Protein 3NPD (pdb70)

Radius of gyration: 14.25 Å; Cα contacts (8 Å, |Δi|>4): 196; chains: 1; bounding box: 33×38×36 Å

Nearest PDB structures (foldseek):
  3npd-assembly1_A  TM=1.005E+00  e=5.292E-24  Pseudomonas aeruginosa
  6i2v-assembly1_A  TM=8.469E-01  e=7.382E-07  Vibrio vulnificus
  4ftf-assembly1_A  TM=7.932E-01  e=3.749E-05  Vibrio cholerae 569B
  4i1t-assembly1_A-2  TM=4.485E-01  e=2.362E+00  Mammarenavirus caliense
  3vx6-assembly1_A  TM=2.936E-01  e=5.461E-01  Kluyveromyces marxianus

Foldseek 3Di:
DDDPLQVVLQCLVVVQVVQQVPPQDDPDPFKTFHTWDGDGQETETEMEGEDVVLVCLVCVVVVQVVVLVVQLPDPVSLVSLVSVHKYKYWYAHPPPRHTSDIYIDHPVSSD

B-factor: mean 22.67, std 9.87, range [10.84, 72.2]

Secondary structure (DSSP, 8-state):
---HHHHHHH--HHHHHHHHTT-SEESSSSEEEEEEEEETTEEEEEEEE-HHHHH----HHHHHHHHHHHHHT-HHHHHHHTTT-EEEEEEEETTT--EEEEEEE-HHHH-

Organism: Pseudomonas aeruginosa (strain ATCC 15692 / DSM 22644 / CIP 104116 / JCM 14847 / LMG 12228 / 1C / PRS 101 / PAO1) (NCBI:txid208964)

Solvent-accessible surface area: 6997 Å² total

CATH classification: 3.30.300.250

Sequence (111 aa):
GASLKDFELSKLEKVAKEESSVGTPRAINEDILDQGYTVEGNQLINHLSVRASSHAERRSNPDSVRSQLGDSVCSSNTGYRQLLLARGAILTYSFTEEYKTNQQPVATERFDAGSCRR

Structure (mmCIF, N/CA/C/O backbone):
data_3NPD
#
_entry.id   3NPD
#
_cell.length_a   34.989
_cell.length_b   51.317
_cell.length_c   56.898
_cell.angle_alpha   90.000
_cell.angle_beta   90.000
_cell.angle_gamma   90.000
#
_symmetry.space_group_name_H-M   'P 21 21 21'
#
loop_
_entity.id
_entity.type
_entity.pdbx_description
1 polymer 'putative secreted protein'
2 non-polymer 'SULFATE ION'
3 non-polymer '3-CYCLOHEXYL-1-PROPYLSULFONIC ACID'
4 non-polymer 1,2-ETHANEDIOL
5 water water
#
loop_
_atom_site.group_PDB
_atom_site.id
_atom_site.type_symbol
_atom_site.label_atom_id
_atom_site.label_alt_id
_atom_site.label_comp_id
_atom_site.label_asym_id
_atom_site.label_entity_id
_atom_site.label_seq_id
_atom_site.pdbx_PDB_ins_code
_atom_site.Cartn_x
_atom_site.Cartn_y
_atom_site.Cartn_z
_atom_site.occupancy
_atom_site.B_iso_or_equiv
_atom_site.auth_seq_id
_atom_site.auth_comp_id
_atom_site.auth_asym_id
_atom_site.auth_atom_id
_atom_site.pdbx_PDB_model_num
ATOM 1 N N . GLY A 1 1 ? 27.593 2.819 0.318 1.00 14.30 0 GLY A N 1
ATOM 2 C CA . GLY A 1 1 ? 28.236 4.141 0.349 1.00 14.85 0 GLY A CA 1
ATOM 3 C C . GLY A 1 1 ? 28.219 4.836 -1.002 1.00 15.68 0 GLY A C 1
ATOM 4 O O . GLY A 1 1 ? 27.935 4.220 -2.042 1.00 16.85 0 GLY A O 1
ATOM 5 N N . ALA A 1 2 ? 28.575 6.120 -0.992 1.00 16.46 20 ALA A N 1
ATOM 6 C CA . ALA A 1 2 ? 28.668 6.873 -2.220 1.00 17.36 20 ALA A CA 1
ATOM 7 C C . ALA A 1 2 ? 29.759 6.355 -3.101 1.00 13.94 20 ALA A C 1
ATOM 8 O O . ALA A 1 2 ? 30.798 5.885 -2.634 1.00 15.35 20 ALA A O 1
ATOM 10 N N . SER A 1 3 ? 29.557 6.454 -4.398 1.00 16.79 21 SER A N 1
ATOM 11 C CA . SER A 1 3 ? 30.579 6.055 -5.346 1.00 15.23 21 SER A CA 1
ATOM 12 C C . SER A 1 3 ? 31.815 6.943 -5.198 1.00 14.99 21 SER A C 1
ATOM 13 O O . SER A 1 3 ? 31.758 8.034 -4.618 1.00 15.21 21 SER A O 1
ATOM 16 N N . LEU A 1 4 ? 32.921 6.475 -5.753 1.00 17.77 22 LEU A N 1
ATOM 17 C CA . LEU A 1 4 ? 34.176 7.251 -5.729 1.00 16.74 22 LEU A CA 1
ATOM 18 C C . LEU A 1 4 ? 33.935 8.679 -6.256 1.00 16.00 22 LEU A C 1
ATOM 19 O O . LEU A 1 4 ? 34.337 9.646 -5.604 1.00 17.86 22 LEU A O 1
ATOM 24 N N . LYS A 1 5 ? 33.292 8.791 -7.424 1.00 17.04 23 LYS A N 1
ATOM 25 C CA . LYS A 1 5 ? 33.006 10.112 -8.021 1.00 18.38 23 LYS A CA 1
ATOM 26 C C . LYS A 1 5 ? 32.056 10.956 -7.176 1.00 17.71 23 LYS A C 1
ATOM 27 O O . LYS A 1 5 ? 32.281 12.173 -7.029 1.00 15.85 23 LYS A O 1
ATOM 33 N N . ASP A 1 6 ? 31.035 10.321 -6.593 1.00 17.23 24 ASP A N 1
ATOM 34 C CA . ASP A 1 6 ? 30.072 11.029 -5.737 1.00 16.12 24 ASP A CA 1
ATOM 35 C C . ASP A 1 6 ? 30.731 11.529 -4.467 1.00 15.54 24 ASP A C 1
ATOM 36 O O . ASP A 1 6 ? 30.556 12.678 -4.090 1.00 16.46 24 ASP A O 1
ATOM 41 N N . PHE A 1 7 ? 31.524 10.668 -3.812 1.00 15.36 25 PHE A N 1
ATOM 42 C CA . PHE A 1 7 ? 32.209 11.083 -2.585 1.00 14.12 25 PHE A CA 1
ATOM 43 C C . PHE A 1 7 ? 33.199 12.250 -2.867 1.00 14.93 25 PHE A C 1
ATOM 44 O O . PHE A 1 7 ? 33.325 13.216 -2.077 1.00 16.66 25 PHE A O 1
ATOM 52 N N . GLU A 1 8 ? 33.915 12.152 -3.976 1.00 14.72 26 GLU A N 1
ATOM 53 C CA . GLU A 1 8 ? 34.820 13.223 -4.405 1.00 14.85 26 GLU A CA 1
ATOM 54 C C . GLU A 1 8 ? 34.086 14.541 -4.582 1.00 15.20 26 GLU A C 1
ATOM 55 O O . GLU A 1 8 ? 34.633 15.598 -4.189 1.00 16.04 26 GLU A O 1
ATOM 61 N N . LEU A 1 9 ? 32.936 14.510 -5.266 1.00 14.68 27 LEU A N 1
ATOM 62 C CA . LEU A 1 9 ? 32.122 15.727 -5.419 1.00 13.82 27 LEU A CA 1
ATOM 63 C C . LEU A 1 9 ? 31.793 16.318 -4.033 1.00 15.40 27 LEU A C 1
ATOM 64 O O . LEU A 1 9 ? 31.941 17.556 -3.827 1.00 15.40 27 LEU A O 1
ATOM 69 N N . SER A 1 10 ? 31.398 15.474 -3.080 1.00 13.55 28 SER A N 1
ATOM 70 C CA . SER A 1 10 ? 31.090 15.934 -1.720 1.00 15.51 28 SER A CA 1
ATOM 71 C C . SER A 1 10 ? 32.292 16.638 -1.081 1.00 14.14 28 SER A C 1
ATOM 72 O O . SER A 1 10 ? 32.138 17.718 -0.499 1.00 17.15 28 SER A O 1
ATOM 75 N N . LYS A 1 11 ? 33.481 16.069 -1.267 1.00 16.24 29 LYS A N 1
ATOM 76 C CA . LYS A 1 11 ? 34.737 16.695 -0.793 1.00 18.17 29 LYS A CA 1
ATOM 77 C C . LYS A 1 11 ? 35.020 18.062 -1.425 1.00 16.29 29 LYS A C 1
ATOM 78 O O . LYS A 1 11 ? 35.467 18.968 -0.738 1.00 17.86 29 LYS A O 1
ATOM 92 N N . LEU A 1 13 ? 32.615 20.037 -2.636 1.00 13.43 31 LEU A N 1
ATOM 93 C CA . LEU A 1 13 ? 31.595 20.873 -2.009 1.00 10.84 31 LEU A CA 1
ATOM 94 C C . LEU A 1 13 ? 31.977 21.288 -0.574 1.00 15.81 31 LEU A C 1
ATOM 95 O O . LEU A 1 13 ? 31.726 22.409 -0.188 1.00 14.85 31 LEU A O 1
ATOM 100 N N . GLU A 1 14 ? 32.599 20.390 0.187 1.00 17.18 32 GLU A N 1
ATOM 101 C CA . GLU A 1 14 ? 33.090 20.701 1.543 1.00 17.44 32 GLU A CA 1
ATOM 102 C C . GLU A 1 14 ? 34.128 21.830 1.524 1.00 17.44 32 GLU A C 1
ATOM 103 O O . GLU A 1 14 ? 34.114 22.693 2.405 1.00 15.92 32 GLU A O 1
ATOM 109 N N . LYS A 1 15 ? 34.990 21.865 0.500 1.00 14.91 33 LYS A N 1
ATOM 110 C CA . LYS A 1 15 ? 35.956 22.965 0.379 1.00 16.87 33 LYS A CA 1
ATOM 111 C C . LYS A 1 15 ? 35.195 24.271 0.226 1.00 16.21 33 LYS A C 1
ATOM 112 O O . LYS A 1 15 ? 35.534 25.250 0.877 1.00 16.88 33 LYS A O 1
ATOM 116 N N . VAL A 1 16 ? 34.208 24.295 -0.688 1.00 13.56 34 VAL A N 1
ATOM 117 C CA . VAL A 1 16 ? 33.350 25.490 -0.861 1.00 14.67 34 VAL A CA 1
ATOM 118 C C . VAL A 1 16 ? 32.608 25.850 0.438 1.00 12.93 34 VAL A C 1
ATOM 119 O O . VAL A 1 16 ? 32.535 27.003 0.810 1.00 14.15 34 VAL A O 1
ATOM 123 N N . ALA A 1 17 ? 32.027 24.862 1.093 1.00 14.81 35 ALA A N 1
ATOM 124 C CA . ALA A 1 17 ? 31.358 25.077 2.383 1.00 13.65 35 ALA A CA 1
ATOM 125 C C . ALA A 1 17 ? 32.250 25.717 3.462 1.00 16.07 35 ALA A C 1
ATOM 126 O O . ALA A 1 17 ? 31.850 26.700 4.071 1.00 14.76 35 ALA A O 1
ATOM 128 N N . LYS A 1 18 ? 33.485 25.240 3.578 1.00 16.07 36 LYS A N 1
ATOM 129 C CA . LYS A 1 18 ? 34.440 25.792 4.533 1.00 18.16 36 LYS A CA 1
ATOM 130 C C . LYS A 1 18 ? 34.787 27.247 4.229 1.00 16.58 36 LYS A C 1
ATOM 131 O O . LYS A 1 18 ? 34.731 28.082 5.136 1.00 16.63 36 LYS A O 1
ATOM 135 N N . GLU A 1 19 ? 35.142 27.569 2.977 1.00 14.12 37 GLU A N 1
ATOM 136 C CA A GLU A 1 19 ? 35.504 28.953 2.633 0.50 15.93 37 GLU A CA 1
ATOM 137 C CA B GLU A 1 19 ? 35.504 28.946 2.612 0.50 16.10 37 GLU A CA 1
ATOM 138 C C . GLU A 1 19 ? 34.294 29.891 2.795 1.00 15.10 37 GLU A C 1
ATOM 139 O O . GLU A 1 19 ? 34.438 30.995 3.320 1.00 17.57 37 GLU A O 1
ATOM 150 N N . SER A 1 20 ? 33.111 29.432 2.367 1.00 13.83 38 SER A N 1
ATOM 151 C CA . SER A 1 20 ? 31.907 30.224 2.424 1.00 16.11 38 SER A CA 1
ATOM 152 C C . SER A 1 20 ? 31.375 30.435 3.856 1.00 15.91 38 SER A C 1
ATOM 153 O O . SER A 1 20 ? 30.603 31.388 4.077 1.00 20.05 38 SER A O 1
ATOM 156 N N . SER A 1 21 ? 31.763 29.569 4.792 1.00 15.67 39 SER A N 1
ATOM 157 C CA . SER A 1 21 ? 31.349 29.688 6.206 1.00 16.08 39 SER A CA 1
ATOM 158 C C . SER A 1 21 ? 32.199 30.669 7.044 1.00 15.96 39 SER A C 1
ATOM 159 O O . SER A 1 21 ? 31.820 31.015 8.167 1.00 16.46 39 SER A O 1
ATOM 162 N N . VAL A 1 22 ? 33.357 31.086 6.517 1.00 15.38 40 VAL A N 1
ATOM 163 C CA . VAL A 1 22 ? 34.234 32.013 7.221 1.00 15.89 40 VAL A CA 1
ATOM 164 C C . VAL A 1 22 ? 33.455 33.279 7.477 1.00 17.47 40 VAL A C 1
ATOM 165 O O . VAL A 1 22 ? 32.811 33.805 6.555 1.00 17.64 40 VAL A O 1
ATOM 169 N N . GLY A 1 23 ? 33.453 33.735 8.735 1.00 15.49 41 GLY A N 1
ATOM 170 C CA . GLY A 1 23 ? 32.713 34.917 9.100 1.00 17.60 41 GLY A CA 1
ATOM 171 C C . GLY A 1 23 ? 31.261 34.723 9.484 1.00 16.91 41 GLY A C 1
ATOM 172 O O . GLY A 1 23 ? 30.599 35.727 9.830 1.00 19.84 41 GLY A O 1
ATOM 173 N N . THR A 1 24 ? 30.747 33.492 9.371 1.00 17.87 42 THR A N 1
ATOM 174 C CA . THR A 1 24 ? 29.391 33.162 9.830 1.00 15.56 42 THR A CA 1
ATOM 175 C C . THR A 1 24 ? 29.465 32.625 11.266 1.00 18.18 42 THR A C 1
ATOM 176 O O . THR A 1 24 ? 30.502 32.041 11.659 1.00 17.58 42 THR A O 1
ATOM 180 N N . PRO A 1 25 ? 28.379 32.776 12.029 1.00 17.01 43 PRO A N 1
ATOM 181 C CA . PRO A 1 25 ? 27.143 33.447 11.640 1.00 15.89 43 PRO A CA 1
ATOM 182 C C . PRO A 1 25 ? 27.260 34.948 11.473 1.00 14.85 43 PRO A C 1
ATOM 183 O O . PRO A 1 25 ? 28.038 35.617 12.183 1.00 16.44 43 PRO A O 1
ATOM 187 N N . ARG A 1 26 ? 26.502 35.472 10.508 1.00 16.45 44 ARG A N 1
ATOM 188 C CA . ARG A 1 26 ? 26.419 36.925 10.324 1.00 17.40 44 ARG A CA 1
ATOM 189 C C . ARG A 1 26 ? 25.036 37.312 9.838 1.00 16.94 44 ARG A C 1
ATOM 190 O O . ARG A 1 26 ? 24.363 36.534 9.199 1.00 15.95 44 ARG A O 1
ATOM 198 N N . ALA A 1 27 ? 24.641 38.544 10.145 1.00 16.52 45 ALA A N 1
ATOM 199 C CA . ALA A 1 27 ? 23.330 39.033 9.763 1.00 18.36 45 ALA A CA 1
ATOM 200 C C . ALA A 1 27 ? 23.321 39.396 8.277 1.00 23.68 45 ALA A C 1
ATOM 201 O O . ALA A 1 27 ? 24.211 40.141 7.786 1.00 25.66 45 ALA A O 1
ATOM 203 N N . ILE A 1 28 ? 22.332 38.844 7.571 1.00 21.15 46 ILE A N 1
ATOM 204 C CA . ILE A 1 28 ? 21.988 39.246 6.195 1.00 23.47 46 ILE A CA 1
ATOM 205 C C . ILE A 1 28 ? 21.190 40.548 6.298 1.00 23.23 46 ILE A C 1
ATOM 206 O O . ILE A 1 28 ? 21.388 41.481 5.539 1.00 26.26 46 ILE A O 1
ATOM 211 N N . ASN A 1 29 ? 20.236 40.548 7.205 1.00 20.66 47 ASN A N 1
ATOM 212 C CA . ASN A 1 29 ? 19.455 41.722 7.596 1.00 23.44 47 ASN A CA 1
ATOM 213 C C . ASN A 1 29 ? 18.992 41.546 9.057 1.00 23.31 47 ASN A C 1
ATOM 214 O O . ASN A 1 29 ? 19.432 40.620 9.733 1.00 23.75 47 ASN A O 1
ATOM 219 N N . GLU A 1 30 ? 18.105 42.412 9.532 1.00 24.07 48 GLU A N 1
ATOM 220 C CA . GLU A 1 30 ? 17.564 42.365 10.876 1.00 24.19 48 GLU A CA 1
ATOM 221 C C . GLU A 1 30 ? 16.860 41.037 11.235 1.00 19.89 48 GLU A C 1
ATOM 222 O O . GLU A 1 30 ? 16.772 40.707 12.416 1.00 24.38 48 GLU A O 1
ATOM 228 N N . ASP A 1 31 ? 16.334 40.350 10.227 1.00 21.81 49 ASP A N 1
ATOM 229 C CA . ASP A 1 31 ? 15.552 39.116 10.424 1.00 19.28 49 ASP A CA 1
ATOM 230 C C . ASP A 1 31 ? 16.278 37.822 10.103 1.00 22.01 49 ASP A C 1
ATOM 231 O O . ASP A 1 31 ? 15.872 36.792 10.626 1.00 20.82 49 ASP A O 1
ATOM 236 N N . ILE A 1 32 ? 17.333 37.869 9.290 1.00 19.13 50 ILE A N 1
ATOM 237 C CA . ILE A 1 32 ? 17.956 36.651 8.783 1.00 17.51 50 ILE A CA 1
ATOM 238 C C . ILE A 1 32 ? 19.432 36.592 9.157 1.00 16.16 50 ILE A C 1
ATOM 239 O O . ILE A 1 32 ? 20.186 37.510 8.832 1.00 18.13 50 ILE A O 1
ATOM 244 N N . LEU A 1 33 ? 19.840 35.477 9.779 1.00 15.55 51 LEU A N 1
ATOM 245 C CA . LEU A 1 33 ? 21.252 35.152 10.035 1.00 16.46 51 LEU A CA 1
ATOM 246 C C . LEU A 1 33 ? 21.707 34.102 9.037 1.00 16.65 51 LEU A C 1
ATOM 247 O O . LEU A 1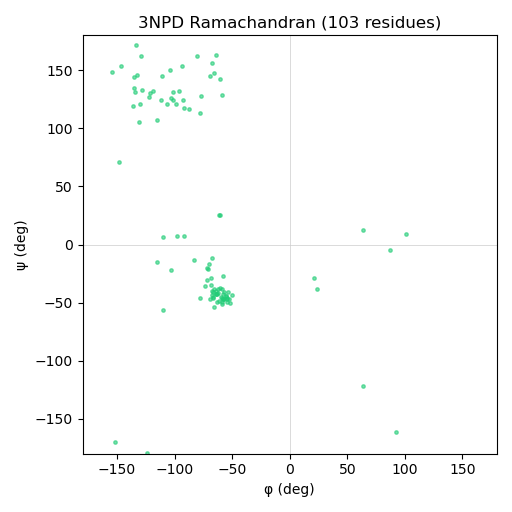 33 ? 21.076 33.048 8.891 1.00 15.21 51 LEU A O 1
ATOM 252 N N . ASP A 1 34 ? 22.789 34.412 8.352 1.00 15.59 52 ASP A N 1
ATOM 253 C CA . ASP A 1 34 ? 23.499 33.424 7.550 1.00 14.72 52 ASP A CA 1
ATOM 254 C C . ASP A 1 34 ? 24.344 32.572 8.534 1.00 16.39 52 ASP A C 1
ATOM 255 O O . ASP A 1 34 ? 25.330 33.054 9.121 1.00 15.33 52 ASP A O 1
ATOM 260 N N . GLN A 1 35 ? 24.006 31.303 8.667 1.00 14.91 53 GLN A N 1
ATOM 261 C CA . GLN A 1 35 ? 24.678 30.388 9.620 1.00 14.58 53 GLN A CA 1
ATOM 262 C C . GLN A 1 35 ? 25.743 29.534 8.971 1.00 15.97 53 GLN A C 1
ATOM 263 O O . GLN A 1 35 ? 26.303 28.668 9.630 1.00 17.55 53 GLN A O 1
ATOM 269 N N . GLY A 1 36 ? 26.045 29.800 7.695 1.00 16.25 54 GLY A N 1
ATOM 270 C CA . GLY A 1 36 ? 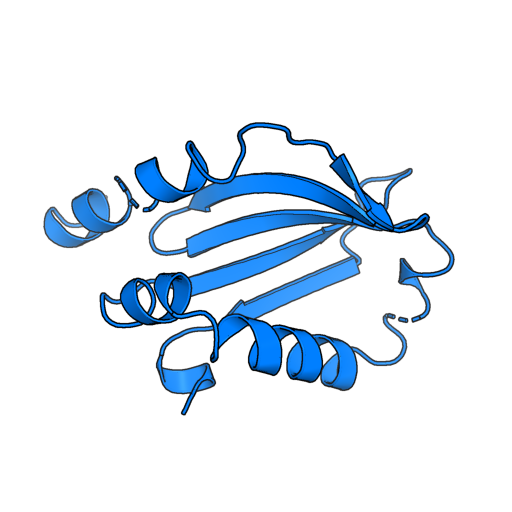27.121 29.099 6.992 1.00 15.33 54 GLY A CA 1
ATOM 271 C C . GLY A 1 36 ? 26.604 27.880 6.269 1.00 12.66 54 GLY A C 1
ATOM 272 O O . GLY A 1 36 ? 25.407 27.765 5.987 1.00 14.05 54 GLY A O 1
ATOM 273 N N . TYR A 1 37 ? 27.535 26.986 5.948 1.00 14.04 55 TYR A N 1
ATOM 274 C CA . TYR A 1 37 ? 27.307 25.894 5.027 1.00 13.36 55 TYR A CA 1
ATOM 275 C C . TYR A 1 37 ? 27.782 24.559 5.524 1.00 14.42 55 TYR A C 1
ATOM 276 O O . TYR A 1 37 ? 28.773 24.480 6.258 1.00 16.43 55 TYR A O 1
ATOM 285 N N . THR A 1 38 ? 27.047 23.518 5.153 1.00 13.52 56 THR A N 1
ATOM 286 C CA . THR A 1 38 ? 27.428 22.117 5.349 1.00 14.23 56 THR A CA 1
ATOM 287 C C . THR A 1 38 ? 27.172 21.367 4.038 1.00 14.06 56 THR A C 1
ATOM 288 O O . THR A 1 38 ? 26.586 21.924 3.095 1.00 14.56 56 THR A O 1
ATOM 292 N N . VAL A 1 39 ? 27.616 20.121 3.979 1.00 13.91 57 VAL A N 1
ATOM 293 C CA . VAL A 1 39 ? 27.439 19.289 2.804 1.00 12.74 57 VAL A CA 1
ATOM 294 C C . VAL A 1 39 ? 26.817 17.955 3.235 1.00 14.95 57 VAL A C 1
ATOM 295 O O . VAL A 1 39 ? 27.220 17.346 4.261 1.00 15.48 57 VAL A O 1
ATOM 299 N N . GLU A 1 40 ? 25.803 17.551 2.493 1.00 15.53 58 GLU A N 1
ATOM 300 C CA . GLU A 1 40 ? 25.172 16.206 2.651 1.00 13.24 58 GLU A CA 1
ATOM 301 C C . GLU A 1 40 ? 25.095 15.634 1.259 1.00 16.21 58 GLU A C 1
ATOM 302 O O . GLU A 1 40 ? 24.289 16.050 0.448 1.00 17.33 58 GLU A O 1
ATOM 308 N N . GLY A 1 41 ? 25.970 14.672 0.972 1.00 17.35 59 GLY A N 1
ATOM 309 C CA . GLY A 1 41 ? 26.004 14.065 -0.351 1.00 16.41 59 GLY A CA 1
ATOM 310 C C . GLY A 1 41 ? 26.388 15.078 -1.423 1.00 16.08 59 GLY A C 1
ATOM 311 O O . GLY A 1 41 ? 27.427 15.751 -1.308 1.00 16.00 59 GLY A O 1
ATOM 312 N N . ASN A 1 42 ? 25.494 15.240 -2.401 1.00 15.65 60 ASN A N 1
ATOM 313 C CA . ASN A 1 42 ? 25.684 16.193 -3.492 1.00 15.14 60 ASN A CA 1
ATOM 314 C C . ASN A 1 42 ? 25.069 17.589 -3.210 1.00 12.89 60 ASN A C 1
ATOM 315 O O . ASN A 1 42 ? 25.062 18.425 -4.101 1.00 14.72 60 ASN A O 1
ATOM 320 N N . GLN A 1 43 ? 24.580 17.830 -1.993 1.00 12.41 61 GLN A N 1
ATOM 321 C CA . GLN A 1 43 ? 23.963 19.076 -1.614 1.00 14.18 61 GLN A CA 1
ATOM 322 C C . GLN A 1 43 ? 24.918 19.943 -0.815 1.00 15.87 61 GLN A C 1
ATOM 323 O O . GLN A 1 43 ? 25.447 19.519 0.215 1.00 15.47 61 GLN A O 1
ATOM 329 N N . LEU A 1 44 ? 25.129 21.156 -1.302 1.00 13.10 62 LEU A N 1
ATOM 330 C CA . LEU A 1 44 ? 25.758 22.245 -0.542 1.00 12.76 62 LEU A CA 1
ATOM 331 C C . LEU A 1 44 ? 24.609 23.012 0.113 1.00 13.16 62 LEU A C 1
ATOM 332 O O . LEU A 1 44 ? 23.782 23.599 -0.587 1.00 14.22 62 LEU A O 1
ATOM 337 N N . ILE A 1 45 ? 24.577 23.025 1.421 1.00 12.94 63 ILE A N 1
ATOM 338 C CA . ILE A 1 45 ? 23.435 23.536 2.173 1.00 13.84 63 ILE A CA 1
ATOM 339 C C . ILE A 1 45 ? 23.857 24.808 2.876 1.00 12.82 63 ILE A C 1
ATOM 340 O O . ILE A 1 45 ? 24.808 24.781 3.662 1.00 14.15 63 ILE A O 1
ATOM 345 N N . ASN A 1 46 ? 23.143 25.908 2.638 1.00 13.66 64 ASN A N 1
ATOM 346 C CA . ASN A 1 46 ? 23.322 27.150 3.347 1.00 14.22 64 ASN A CA 1
ATOM 347 C C . ASN A 1 46 ? 22.212 27.124 4.379 1.00 12.50 64 ASN A C 1
ATOM 348 O O . ASN A 1 46 ? 21.011 27.039 4.035 1.00 16.31 64 ASN A O 1
ATOM 353 N N . HIS A 1 47 ? 22.588 27.186 5.645 1.00 13.12 65 HIS A N 1
ATOM 354 C CA . HIS A 1 47 ? 21.647 27.227 6.734 1.00 14.20 65 HIS A CA 1
ATOM 355 C C . HIS A 1 47 ? 21.452 28.684 7.114 1.00 12.66 65 HIS A C 1
ATOM 356 O O . HIS A 1 47 ? 22.430 29.396 7.316 1.00 13.47 65 HIS A O 1
ATOM 363 N N . LEU A 1 48 ? 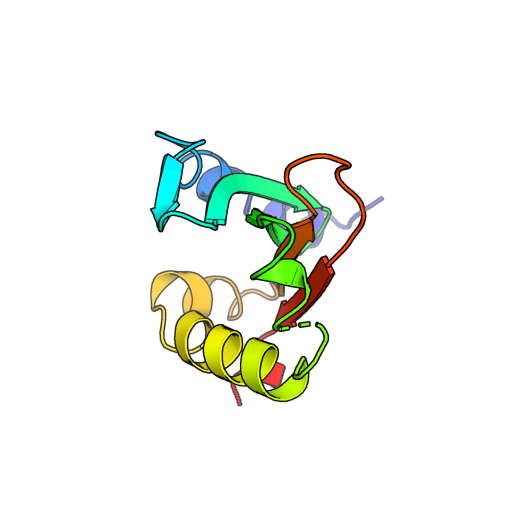20.188 29.105 7.260 1.00 13.82 66 LEU A N 1
ATOM 364 C CA . LEU A 1 48 ? 19.856 30.444 7.687 1.00 14.78 66 LEU A CA 1
ATOM 365 C C . LEU A 1 48 ? 18.750 30.374 8.753 1.00 15.55 66 LEU A C 1
ATOM 366 O O . LEU A 1 48 ? 17.877 29.472 8.686 1.00 14.45 66 LEU A O 1
ATOM 371 N N . SER A 1 49 ? 18.811 31.273 9.744 1.00 15.18 67 SER A N 1
ATOM 372 C CA . SER A 1 49 ? 17.724 31.404 10.737 1.00 12.93 67 SER A CA 1
ATOM 373 C C . SER A 1 49 ? 16.944 32.659 10.373 1.00 15.09 67 SER A C 1
ATOM 374 O O . SER A 1 49 ? 17.518 33.632 9.855 1.00 15.47 67 SER A O 1
ATOM 377 N N . VAL A 1 50 ? 15.660 32.635 10.688 1.00 15.51 68 VAL A N 1
ATOM 378 C CA . VAL A 1 50 ? 14.709 33.699 10.321 1.00 14.86 68 VAL A CA 1
ATOM 379 C C . VAL A 1 50 ? 13.886 34.001 11.545 1.00 17.46 68 VAL A C 1
ATOM 380 O O . VAL A 1 50 ? 13.321 33.090 12.147 1.00 16.42 68 VAL A O 1
ATOM 384 N N . ARG A 1 51 ? 13.752 35.282 11.872 1.00 14.37 69 ARG A N 1
ATOM 385 C CA . ARG A 1 51 ? 12.849 35.692 12.944 1.00 17.17 69 ARG A CA 1
ATOM 386 C C . ARG A 1 51 ? 11.388 35.441 12.574 1.00 15.62 69 ARG A C 1
ATOM 387 O O . ARG A 1 51 ? 11.032 35.337 11.401 1.00 15.75 69 ARG A O 1
ATOM 395 N N . ALA A 1 52 ? 10.587 35.307 13.618 1.00 16.25 70 ALA A N 1
ATOM 396 C CA . ALA A 1 52 ? 9.209 34.821 13.557 1.00 16.52 70 ALA A CA 1
ATOM 397 C C . ALA A 1 52 ? 8.341 35.553 12.560 1.00 16.75 70 ALA A C 1
ATOM 398 O O . ALA A 1 52 ? 7.623 34.915 11.785 1.00 16.68 70 ALA A O 1
ATOM 400 N N . SER A 1 53 ? 8.390 36.883 12.568 1.00 18.12 71 SER A N 1
ATOM 401 C CA A SER A 1 53 ? 7.520 37.657 11.662 0.50 20.64 71 SER A CA 1
ATOM 402 C CA B SER A 1 53 ? 7.591 37.729 11.663 0.50 20.21 71 SER A CA 1
ATOM 403 C C . SER A 1 53 ? 7.884 37.468 10.198 1.00 1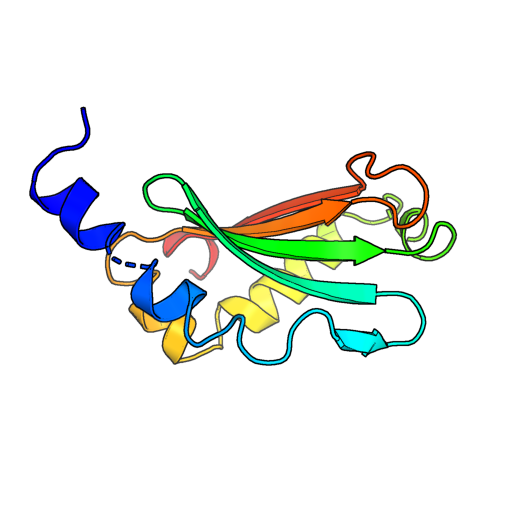8.02 71 SER A C 1
ATOM 404 O O . SER A 1 53 ? 6.991 37.260 9.367 1.00 22.28 71 SER A O 1
ATOM 409 N N . HIS A 1 54 ? 9.167 37.509 9.880 1.00 18.42 72 HIS A N 1
ATOM 410 C CA . HIS A 1 54 ? 9.613 37.264 8.526 1.00 15.89 72 HIS A CA 1
ATOM 411 C C . HIS A 1 54 ? 9.384 35.789 8.122 1.00 17.36 72 HIS A C 1
ATOM 412 O O . HIS A 1 54 ? 9.100 35.511 6.976 1.00 16.62 72 HIS A O 1
ATOM 419 N N . ALA A 1 55 ? 9.525 34.861 9.063 1.00 16.60 73 ALA A N 1
ATOM 420 C CA . ALA A 1 55 ? 9.246 33.449 8.786 1.00 15.96 73 ALA A CA 1
ATOM 421 C C . ALA A 1 55 ? 7.794 33.281 8.280 1.00 16.69 73 ALA A C 1
A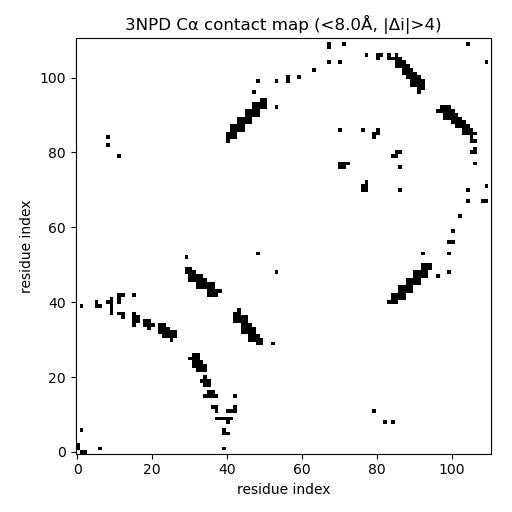TOM 422 O O . ALA A 1 55 ? 7.528 32.480 7.377 1.00 16.53 73 ALA A O 1
ATOM 424 N N . GLU A 1 56 ? 6.873 34.021 8.897 1.00 15.93 74 GLU A N 1
ATOM 425 C CA . GLU A 1 56 ? 5.464 34.004 8.468 1.00 17.02 74 GLU A CA 1
ATOM 426 C C . GLU A 1 56 ? 5.282 34.549 7.069 1.00 15.17 74 GLU A C 1
ATOM 427 O O . GLU A 1 56 ? 4.529 33.978 6.277 1.00 17.49 74 GLU A O 1
ATOM 433 N N . ARG A 1 57 ? 5.968 35.646 6.745 1.00 16.62 75 ARG A N 1
ATOM 434 C CA . ARG A 1 57 ? 5.931 36.199 5.390 1.00 18.18 75 ARG A CA 1
ATOM 435 C C . ARG A 1 57 ? 6.455 35.193 4.390 1.00 16.73 75 ARG A C 1
ATOM 436 O O . ARG A 1 57 ? 5.873 35.032 3.301 1.00 19.48 75 ARG A O 1
ATOM 452 N N . ARG A 1 59 ? 6.458 31.846 4.716 1.00 14.52 77 ARG A N 1
ATOM 453 C CA . ARG A 1 59 ? 5.496 30.753 4.628 1.00 15.81 77 ARG A CA 1
ATOM 454 C C . ARG A 1 59 ? 4.251 31.100 3.835 1.00 15.13 77 ARG A C 1
ATOM 455 O O . ARG A 1 59 ? 3.601 30.201 3.310 1.00 15.58 77 ARG A O 1
ATOM 463 N N . SER A 1 60 ? 3.875 32.388 3.837 1.00 15.42 78 SER A N 1
ATOM 464 C CA . SER A 1 60 ? 2.692 32.875 3.099 1.00 15.37 78 SER A CA 1
ATOM 465 C C . SER A 1 60 ? 2.885 32.884 1.596 1.00 15.72 78 SER A C 1
ATOM 466 O O . SER A 1 60 ? 1.900 32.946 0.840 1.00 17.99 78 SER A O 1
ATOM 469 N N . ASN A 1 61 ? 4.140 32.874 1.136 1.00 16.08 79 ASN A N 1
ATOM 470 C CA . ASN A 1 61 ? 4.398 32.888 -0.316 1.00 19.72 79 ASN A CA 1
ATOM 471 C C . ASN A 1 61 ? 5.679 32.123 -0.669 1.00 18.41 79 ASN A C 1
ATOM 472 O O . ASN A 1 61 ? 6.717 32.715 -1.048 1.00 17.95 79 ASN A O 1
ATOM 477 N N . PRO A 1 62 ? 5.599 30.793 -0.544 1.00 17.24 80 PRO A N 1
ATOM 478 C CA . PRO A 1 62 ? 6.787 29.990 -0.763 1.00 15.44 80 PRO A CA 1
ATOM 479 C C . PRO A 1 62 ? 7.245 29.992 -2.226 1.00 15.42 80 PRO A C 1
ATOM 480 O O . PRO A 1 62 ? 8.438 29.877 -2.495 1.00 16.37 80 PRO A O 1
ATOM 484 N N . ASP A 1 63 ? 6.315 30.158 -3.163 1.00 15.79 81 ASP A N 1
ATOM 485 C CA . ASP A 1 63 ? 6.718 30.197 -4.584 1.00 17.04 81 ASP A CA 1
ATOM 486 C C . ASP A 1 63 ? 7.550 31.448 -4.885 1.00 17.11 81 ASP A C 1
ATOM 487 O O . ASP A 1 63 ? 8.498 31.365 -5.683 1.00 17.46 81 ASP A O 1
ATOM 492 N N . SER A 1 64 ? 7.171 32.597 -4.298 1.00 15.52 82 SER A N 1
ATOM 493 C CA . SER A 1 64 ? 7.926 33.845 -4.479 1.00 18.49 82 SER A CA 1
ATOM 494 C C . SER A 1 64 ? 9.297 33.740 -3.823 1.00 20.05 82 SER A C 1
ATOM 495 O O . SER A 1 64 ? 10.303 34.149 -4.420 1.00 18.44 82 SER A O 1
ATOM 498 N N . VAL A 1 65 ? 9.361 33.186 -2.611 1.00 16.31 83 VAL A N 1
ATOM 499 C CA . VAL A 1 65 ? 10.652 32.901 -1.971 1.00 17.06 83 VAL A CA 1
ATOM 500 C C . VAL A 1 65 ? 11.549 32.032 -2.895 1.00 16.06 83 VAL A C 1
ATOM 501 O O . VAL A 1 65 ? 12.713 32.350 -3.100 1.00 15.28 83 VAL A O 1
ATOM 505 N N . ARG A 1 66 ? 11.006 30.932 -3.435 1.00 14.63 84 ARG A N 1
ATOM 506 C CA . ARG A 1 66 ? 11.773 30.018 -4.256 1.00 13.95 84 ARG A CA 1
ATOM 507 C C . ARG A 1 66 ? 12.262 30.725 -5.506 1.00 15.14 84 ARG A C 1
ATOM 508 O O . ARG A 1 66 ? 13.429 30.589 -5.898 1.00 14.87 84 ARG A O 1
ATOM 516 N N . SER A 1 67 ? 11.374 31.513 -6.092 1.00 17.95 85 SER A N 1
ATOM 517 C CA . SER A 1 67 ? 11.695 32.202 -7.340 1.00 20.53 85 SER A CA 1
ATOM 518 C C . SER A 1 67 ? 12.845 33.204 -7.134 1.00 20.18 85 SER A C 1
ATOM 519 O O . SER A 1 67 ? 13.754 33.280 -7.947 1.00 19.80 85 SER A O 1
ATOM 522 N N . GLN A 1 68 ? 12.800 33.933 -6.031 1.00 18.24 86 GLN A N 1
ATOM 523 C CA . GLN A 1 68 ? 13.868 34.897 -5.695 1.00 19.84 86 GLN A CA 1
ATOM 524 C C . GLN A 1 68 ? 15.189 34.203 -5.396 1.00 20.41 86 GLN A C 1
ATOM 525 O O . GLN A 1 68 ? 16.249 34.667 -5.837 1.00 20.42 86 GLN A O 1
ATOM 531 N N . LEU A 1 69 ? 15.125 33.136 -4.610 1.00 18.82 87 LEU A N 1
ATOM 532 C CA . LEU A 1 69 ? 16.308 32.281 -4.363 1.00 17.20 87 LEU A CA 1
ATOM 533 C C . LEU A 1 69 ? 16.888 31.732 -5.651 1.00 18.27 87 LEU A C 1
ATOM 534 O O . LEU A 1 69 ? 18.086 31.810 -5.849 1.00 19.79 87 LEU A O 1
ATOM 539 N N . GLY A 1 70 ? 16.040 31.213 -6.511 1.00 18.76 88 GLY A N 1
ATOM 540 C CA . GLY A 1 70 ? 16.439 30.658 -7.840 1.00 17.72 88 GLY A CA 1
ATOM 541 C C . GLY A 1 70 ? 17.136 31.686 -8.696 1.00 22.00 88 GLY A C 1
ATOM 542 O O . GLY A 1 70 ? 18.177 31.383 -9.281 1.00 23.99 88 GLY A O 1
ATOM 543 N N . ASP A 1 71 ? 16.560 32.894 -8.773 1.00 21.99 89 ASP A N 1
ATOM 544 C CA . ASP A 1 71 ? 17.141 34.012 -9.552 1.00 27.09 89 ASP A CA 1
ATOM 545 C C . ASP A 1 71 ? 18.576 34.260 -9.097 1.00 28.41 89 ASP A C 1
ATOM 546 O O . ASP A 1 71 ? 19.491 34.384 -9.933 1.00 31.63 89 ASP A O 1
ATOM 551 N N . SER A 1 72 ? 18.772 34.291 -7.773 1.00 25.07 90 SER A N 1
ATOM 552 C CA . SER A 1 72 ? 20.079 34.522 -7.146 1.00 26.92 90 SER A CA 1
ATOM 553 C C . SER A 1 72 ? 21.067 33.369 -7.444 1.00 27.17 90 SER A C 1
ATOM 554 O O . SER A 1 72 ? 22.180 33.606 -7.936 1.00 24.45 90 SER A O 1
ATOM 557 N N . VAL A 1 73 ? 20.649 32.133 -7.148 1.00 19.98 91 VAL A N 1
ATOM 558 C CA . VAL A 1 73 ? 21.475 30.937 -7.369 1.00 18.79 91 VAL A CA 1
ATOM 559 C C . VAL A 1 73 ? 21.874 30.772 -8.807 1.00 19.91 91 VAL A C 1
ATOM 560 O O . VAL A 1 73 ? 23.047 30.578 -9.107 1.00 20.23 91 VAL A O 1
ATOM 564 N N . CYS A 1 74 ? 20.879 30.861 -9.686 1.00 20.00 92 CYS A N 1
ATOM 565 C CA . CYS A 1 74 ? 21.080 30.521 -11.091 1.00 19.78 92 CYS A CA 1
ATOM 566 C C . CYS A 1 74 ? 21.939 31.500 -11.868 1.00 22.90 92 CYS A C 1
ATOM 567 O O . CYS A 1 74 ? 22.354 31.170 -12.986 1.00 25.57 92 CYS A O 1
ATOM 570 N N . SER A 1 75 ? 22.124 32.697 -11.320 1.00 21.81 93 SER A N 1
ATOM 571 C CA A SER A 1 75 ? 23.008 33.730 -11.890 0.50 22.17 93 SER A CA 1
ATOM 572 C CA B SER A 1 75 ? 23.013 33.721 -11.896 0.50 22.33 93 SER A CA 1
ATOM 573 C C . SER A 1 75 ? 24.318 33.876 -11.102 1.00 21.99 93 SER A C 1
ATOM 574 O O . SER A 1 75 ? 25.125 34.744 -11.415 1.00 24.93 93 SER A O 1
ATOM 579 N N . ASN A 1 76 ? 24.564 33.010 -10.113 1.00 19.15 94 ASN A N 1
ATOM 580 C CA . ASN A 1 76 ? 25.789 33.055 -9.310 1.00 19.17 94 ASN A CA 1
ATOM 581 C C . ASN A 1 76 ? 26.813 32.210 -10.061 1.00 19.04 94 ASN A C 1
ATOM 582 O O . ASN A 1 76 ? 26.629 30.999 -10.238 1.00 17.15 94 ASN A O 1
ATOM 587 N N . THR A 1 77 ? 27.894 32.839 -10.502 1.00 17.27 95 THR A N 1
ATOM 588 C CA . THR A 1 77 ? 28.869 32.148 -11.360 1.00 22.12 95 THR A CA 1
ATOM 589 C C . THR A 1 77 ? 29.462 30.935 -10.691 1.00 22.13 95 THR A C 1
ATOM 590 O O . THR A 1 77 ? 29.574 29.893 -11.320 1.00 19.76 95 THR A O 1
ATOM 594 N N . GLY A 1 78 ? 29.847 31.078 -9.422 1.00 19.38 96 GLY A N 1
ATOM 595 C CA . GLY A 1 78 ? 30.424 29.971 -8.661 1.00 20.14 96 GLY A CA 1
ATOM 596 C C . GLY A 1 78 ? 29.425 28.852 -8.397 1.00 17.83 96 GLY A C 1
ATOM 597 O O . GLY A 1 78 ? 29.784 27.680 -8.483 1.00 18.17 96 GLY A O 1
ATOM 598 N N . TYR A 1 79 ? 28.179 29.203 -8.070 1.00 16.33 97 TYR A N 1
ATOM 599 C CA . TYR A 1 79 ? 27.165 28.155 -7.880 1.00 18.30 97 TYR A CA 1
ATOM 600 C C . TYR A 1 79 ? 26.867 27.427 -9.168 1.00 15.50 97 TYR A C 1
ATOM 601 O O . TYR A 1 79 ? 26.682 26.201 -9.140 1.00 15.95 97 TYR A O 1
ATOM 610 N N . ARG A 1 80 ? 26.833 28.146 -10.294 1.00 18.32 98 ARG A N 1
ATOM 611 C CA . ARG A 1 80 ? 26.579 27.546 -11.591 1.00 17.27 98 ARG A CA 1
ATOM 612 C C . ARG A 1 80 ? 27.647 26.470 -11.898 1.00 18.27 98 ARG A C 1
ATOM 613 O O . ARG A 1 80 ? 27.320 25.430 -12.452 1.00 16.65 98 ARG A O 1
ATOM 621 N N . GLN A 1 81 ? 28.900 26.733 -11.510 1.00 16.20 99 GLN A N 1
ATOM 622 C CA . GLN A 1 81 ? 29.981 25.750 -11.691 1.00 16.27 99 GLN A CA 1
ATOM 623 C C . GLN A 1 81 ? 29.708 24.468 -10.902 1.00 15.66 99 GLN A C 1
ATOM 624 O O . GLN A 1 81 ? 30.067 23.377 -11.358 1.00 15.51 99 GLN A O 1
ATOM 630 N N . LEU A 1 82 ? 29.146 24.620 -9.694 1.00 14.89 100 LEU A N 1
ATOM 631 C CA . LEU A 1 82 ? 28.817 23.463 -8.886 1.00 13.42 100 LEU A CA 1
ATOM 632 C C . LEU A 1 82 ? 27.650 22.656 -9.489 1.00 14.98 100 LEU A C 1
ATOM 633 O O . LEU A 1 82 ? 27.706 21.428 -9.586 1.00 14.29 100 LEU A O 1
ATOM 638 N N . LEU A 1 83 ? 26.608 23.372 -9.876 1.00 15.37 101 LEU A N 1
ATOM 639 C CA A LEU A 1 83 ? 25.443 22.754 -10.504 0.50 14.57 101 LEU A CA 1
ATOM 640 C CA B LEU A 1 83 ? 25.435 22.784 -10.533 0.50 14.51 101 LEU A CA 1
ATOM 641 C C . LEU A 1 83 ? 25.867 22.058 -11.809 1.00 12.80 101 LEU A C 1
ATOM 642 O O . LEU A 1 83 ? 25.386 20.958 -12.100 1.00 14.41 101 LEU A O 1
ATOM 651 N N . ALA A 1 84 ? 26.834 22.646 -12.526 1.00 13.24 102 ALA A N 1
ATOM 652 C CA . ALA A 1 84 ? 27.373 22.064 -13.758 1.00 14.84 102 ALA A CA 1
ATOM 653 C C . ALA A 1 84 ? 28.166 20.764 -13.546 1.00 15.39 102 ALA A C 1
ATOM 654 O O . ALA A 1 84 ? 28.505 20.072 -14.488 1.00 19.29 102 ALA A O 1
ATOM 656 N N . ARG A 1 85 ? 28.472 20.441 -12.291 1.00 14.36 103 ARG A N 1
ATOM 657 C CA . ARG A 1 85 ? 29.181 19.227 -11.891 1.00 14.43 103 ARG A CA 1
ATOM 658 C C . ARG A 1 85 ? 28.296 18.224 -11.149 1.00 18.05 103 ARG A C 1
ATOM 659 O O . ARG A 1 85 ? 28.813 17.198 -10.680 1.00 17.21 103 ARG A O 1
ATOM 667 N N . GLY A 1 86 ? 26.978 18.502 -11.082 1.00 17.59 104 GLY A N 1
ATOM 668 C CA . GLY A 1 86 ? 26.015 17.567 -10.519 1.00 17.00 104 GLY A CA 1
ATOM 669 C C . GLY A 1 86 ? 25.606 17.916 -9.114 1.00 16.96 104 GLY A C 1
ATOM 670 O O . GLY A 1 86 ? 24.901 17.123 -8.496 1.00 17.70 104 GLY A O 1
ATOM 671 N N . ALA A 1 87 ? 26.003 19.095 -8.620 1.00 16.04 105 ALA A N 1
ATOM 672 C CA . ALA A 1 87 ? 25.641 19.488 -7.224 1.00 14.41 105 ALA A CA 1
ATOM 673 C C . ALA A 1 87 ? 24.202 20.039 -7.155 1.00 12.86 105 ALA A C 1
ATOM 674 O O . ALA A 1 87 ? 23.596 20.382 -8.170 1.00 16.38 105 ALA A O 1
ATOM 676 N N . ILE A 1 88 ? 23.692 20.058 -5.926 1.00 14.39 106 ILE A N 1
ATOM 677 C CA . ILE A 1 88 ? 22.429 20.696 -5.597 1.00 15.48 106 ILE A CA 1
ATOM 678 C C . ILE A 1 88 ? 22.766 21.778 -4.586 1.00 15.47 106 ILE A C 1
ATOM 679 O O . ILE A 1 88 ? 23.570 21.538 -3.651 1.00 18.20 106 ILE A O 1
ATOM 684 N N . LEU A 1 89 ? 22.234 22.977 -4.818 1.00 14.31 107 LEU A N 1
ATOM 685 C CA . LEU A 1 89 ? 22.283 24.081 -3.855 1.00 14.35 107 LEU A CA 1
ATOM 686 C C . LEU A 1 89 ? 20.995 23.998 -3.039 1.00 13.01 107 LEU A C 1
ATOM 687 O O . LEU A 1 89 ? 19.909 24.060 -3.581 1.00 13.13 107 LEU A O 1
ATOM 692 N N . THR A 1 90 ? 21.133 23.924 -1.723 1.00 13.30 108 THR A N 1
ATOM 693 C CA . THR A 1 90 ? 19.999 23.822 -0.816 1.00 13.78 108 THR A CA 1
ATOM 694 C C . THR A 1 90 ? 20.014 24.985 0.165 1.00 13.94 108 THR A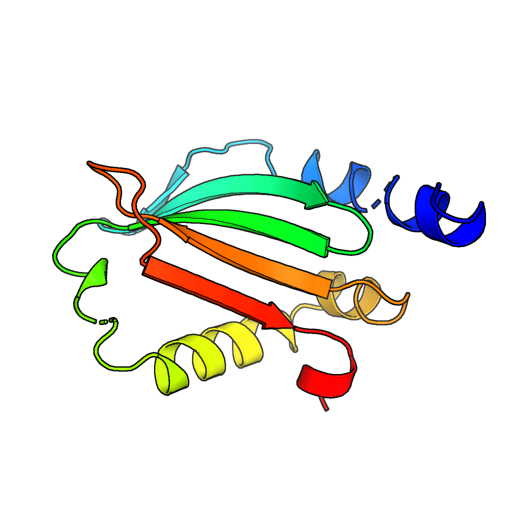 C 1
ATOM 695 O O . THR A 1 90 ? 21.043 25.228 0.795 1.00 13.55 108 THR A O 1
ATOM 699 N N . TYR A 1 91 ? 18.879 25.658 0.317 1.00 13.76 109 TYR A N 1
ATOM 700 C CA . TYR A 1 91 ? 18.684 26.688 1.341 1.00 14.76 109 TYR A CA 1
ATOM 701 C C . TYR A 1 91 ? 17.786 26.101 2.386 1.00 13.57 109 TYR A C 1
ATOM 702 O O . TYR A 1 91 ? 16.649 25.722 2.092 1.00 14.95 109 TYR A O 1
ATOM 711 N N . SER A 1 92 ? 18.276 26.045 3.625 1.00 12.46 110 SER A N 1
ATOM 712 C CA . SER A 1 92 ? 17.510 25.557 4.768 1.00 13.15 110 SER A CA 1
ATOM 713 C C . SER A 1 92 ? 17.310 26.695 5.741 1.00 13.49 110 SER A C 1
ATOM 714 O O . SER A 1 92 ? 18.242 27.121 6.433 1.00 12.94 110 SER A O 1
ATOM 717 N N . PHE A 1 93 ? 16.082 27.190 5.784 1.00 13.10 111 PHE A N 1
ATOM 718 C CA . PHE A 1 93 ? 15.686 28.263 6.726 1.00 12.31 111 PHE A CA 1
ATOM 719 C C . PHE A 1 93 ? 14.946 27.654 7.882 1.00 12.46 111 PHE A C 1
ATOM 720 O O . PHE A 1 93 ? 14.010 26.844 7.694 1.00 14.88 111 PHE A O 1
ATOM 728 N N . THR A 1 94 ? 15.339 28.028 9.095 1.00 12.17 112 THR A N 1
ATOM 729 C CA . THR A 1 94 ? 14.674 27.605 10.329 1.00 13.87 112 THR A CA 1
ATOM 730 C C . THR A 1 94 ? 14.366 28.840 11.187 1.00 14.88 112 THR A C 1
ATOM 731 O O . THR A 1 94 ? 14.952 29.890 10.990 1.00 14.86 112 THR A O 1
ATOM 735 N N . GLU A 1 95 ? 13.463 28.700 12.138 1.00 17.38 113 GLU A N 1
ATOM 736 C CA A GLU A 1 95 ? 13.116 29.812 13.013 0.40 18.38 113 GLU A CA 1
ATOM 737 C CA B GLU A 1 95 ? 13.106 29.774 13.051 0.60 20.16 113 GLU A CA 1
ATOM 738 C C . GLU A 1 95 ? 14.260 30.119 13.990 1.00 19.21 113 GLU A C 1
ATOM 739 O O . GLU A 1 95 ? 14.912 29.232 14.523 1.00 16.23 113 GLU A O 1
ATOM 750 N N . TYR A 1 96 ? 14.485 31.400 14.210 1.00 16.63 114 TYR A N 1
ATOM 751 C CA . TYR A 1 96 ? 15.546 31.842 15.113 1.00 13.22 114 TYR A CA 1
ATOM 752 C C . TYR A 1 96 ? 15.363 31.294 16.531 1.00 13.06 114 TYR A C 1
ATOM 753 O O . TYR A 1 96 ? 16.301 30.787 17.083 1.00 16.03 114 TYR A O 1
ATOM 762 N N . LYS A 1 97 ? 14.173 31.471 17.090 1.00 16.99 115 LYS A N 1
ATOM 763 C CA . LYS A 1 97 ? 13.940 31.059 18.494 1.00 18.22 115 LYS A CA 1
ATOM 764 C C . LYS A 1 97 ? 13.819 29.553 18.756 1.00 21.55 115 LYS A C 1
ATOM 765 O O . LYS A 1 97 ? 14.197 29.094 19.837 1.00 20.22 115 LYS A O 1
ATOM 771 N N . THR A 1 98 ? 13.226 28.817 17.830 1.00 23.03 116 THR A N 1
ATOM 772 C CA . THR A 1 98 ? 12.886 27.386 18.014 1.00 23.94 116 THR A CA 1
ATOM 773 C C . THR A 1 98 ? 13.620 26.417 17.111 1.00 25.38 116 THR A C 1
ATOM 774 O O . THR A 1 98 ? 13.601 25.220 17.345 1.00 24.39 116 THR A O 1
ATOM 778 N N . ASN A 1 99 ? 14.249 26.920 16.043 1.00 22.41 117 ASN A N 1
ATOM 779 C CA . ASN A 1 99 ? 14.798 26.071 14.989 1.00 21.08 117 ASN A CA 1
ATOM 780 C C . ASN A 1 99 ? 13.794 25.203 14.166 1.00 21.47 117 ASN A C 1
ATOM 781 O O . ASN A 1 99 ? 14.240 24.350 13.377 1.00 20.76 117 ASN A O 1
ATOM 786 N N . GLN A 1 100 ? 12.502 25.473 14.293 1.00 22.34 118 GLN A N 1
ATOM 787 C CA A GLN A 1 100 ? 11.493 24.777 13.477 0.50 23.17 118 GLN A CA 1
ATOM 788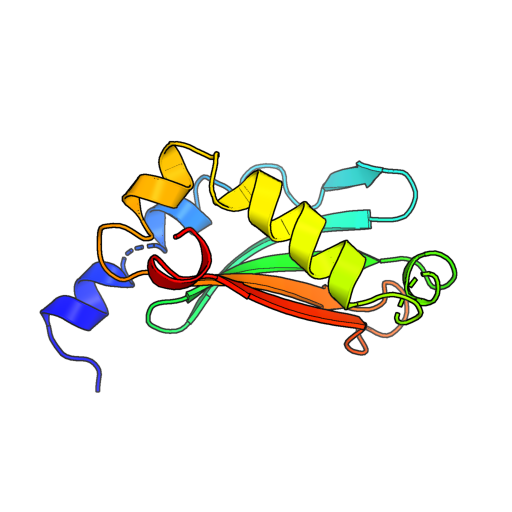 C CA B GLN A 1 100 ? 11.468 24.800 13.479 0.50 23.13 118 GLN A CA 1
ATOM 789 C C . GLN A 1 100 ? 11.669 25.177 12.000 1.00 22.07 118 GLN A C 1
ATOM 790 O O . GLN A 1 100 ? 12.023 26.339 11.718 1.00 17.64 118 GLN A O 1
ATOM 801 N N . PRO A 1 101 ? 11.468 24.210 11.038 1.00 22.23 119 PRO A N 1
ATOM 802 C CA . PRO A 1 101 ? 11.637 24.581 9.624 1.00 23.06 119 PRO A CA 1
ATOM 803 C C . PRO A 1 101 ? 10.678 25.670 9.196 1.00 19.31 119 PRO A C 1
ATOM 804 O O . PRO A 1 101 ? 9.554 25.729 9.701 1.00 21.39 119 PRO A O 1
ATOM 808 N N . VAL A 1 102 ? 11.175 26.556 8.346 1.00 14.48 120 VAL A N 1
ATOM 809 C CA . VAL A 1 102 ? 10.445 27.612 7.735 1.00 14.27 120 VAL A CA 1
ATOM 810 C C . VAL A 1 102 ? 10.310 27.290 6.272 1.00 16.05 120 VAL A C 1
ATOM 811 O O . VAL A 1 102 ? 9.194 27.265 5.756 1.00 17.13 120 VAL A O 1
ATOM 815 N N . ALA A 1 103 ? 11.436 27.092 5.605 1.00 14.41 121 ALA A N 1
ATOM 816 C CA . ALA A 1 103 ? 11.437 26.750 4.199 1.00 13.81 121 ALA A CA 1
ATOM 817 C C . ALA A 1 103 ? 12.688 25.986 3.845 1.00 14.39 121 ALA A C 1
ATOM 818 O O . ALA A 1 103 ? 13.728 26.223 4.404 1.00 14.93 121 ALA A O 1
ATOM 820 N N . THR A 1 104 ? 12.583 25.093 2.878 1.00 13.83 122 THR A N 1
ATOM 821 C CA . THR A 1 104 ? 13.732 24.355 2.368 1.00 11.32 122 THR A CA 1
ATOM 822 C C . THR A 1 104 ? 13.617 24.354 0.841 1.00 12.88 122 THR A C 1
ATOM 823 O O . THR A 1 104 ? 12.657 23.810 0.289 1.00 14.51 122 THR A O 1
ATOM 827 N N . GLU A 1 105 ? 14.611 24.921 0.179 1.00 11.65 123 GLU A N 1
ATOM 828 C CA . GLU A 1 105 ? 14.523 25.099 -1.285 1.00 10.84 123 GLU A CA 1
ATOM 829 C C . GLU A 1 105 ? 15.812 24.566 -1.925 1.00 14.63 123 GLU A C 1
ATOM 830 O O . GLU A 1 105 ? 16.921 25.020 -1.593 1.00 15.36 123 GLU A O 1
ATOM 836 N N . ARG A 1 106 ? 15.652 23.575 -2.811 1.00 13.34 124 ARG A N 1
ATOM 837 C CA . ARG A 1 106 ? 16.762 22.951 -3.514 1.00 13.09 124 ARG A CA 1
ATOM 838 C C . ARG A 1 106 ? 16.744 23.306 -4.987 1.00 13.05 124 ARG A C 1
ATOM 839 O O . ARG A 1 106 ? 15.670 23.341 -5.657 1.00 14.29 124 ARG A O 1
ATOM 847 N N . PHE A 1 107 ? 17.952 23.453 -5.530 1.00 13.99 125 PHE A N 1
ATOM 848 C CA . PHE A 1 107 ? 18.149 23.813 -6.921 1.00 13.73 125 PHE A CA 1
ATOM 849 C C . PHE A 1 107 ? 19.221 22.956 -7.547 1.00 14.38 125 PHE A C 1
ATOM 850 O O . PHE A 1 107 ? 20.304 22.822 -6.973 1.00 14.21 125 PHE A O 1
ATOM 858 N N . ASP A 1 108 ? 18.967 22.439 -8.758 1.00 15.1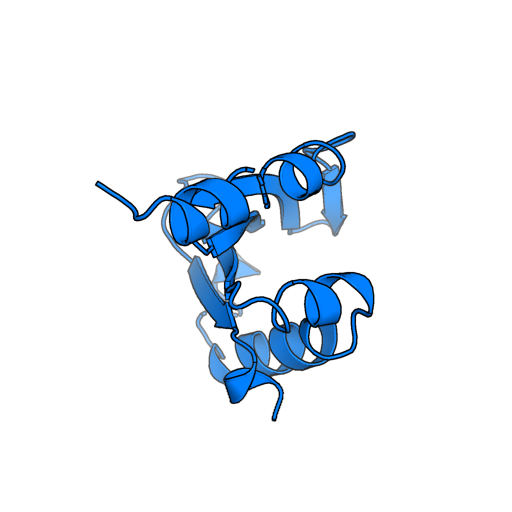4 126 ASP A N 1
ATOM 859 C CA . ASP A 1 108 ? 19.983 21.723 -9.559 1.00 13.18 126 ASP A CA 1
ATOM 860 C C . ASP A 1 108 ? 20.098 22.406 -10.917 1.00 14.12 126 ASP A C 1
ATOM 861 O O . ASP A 1 108 ? 19.441 23.446 -11.149 1.00 17.01 126 ASP A O 1
ATOM 866 N N . ALA A 1 109 ? 20.958 21.887 -11.790 1.00 14.46 127 ALA A N 1
ATOM 867 C CA . ALA A 1 109 ? 21.092 22.429 -13.138 1.00 16.49 127 ALA A CA 1
ATOM 868 C C . ALA A 1 109 ? 19.735 22.582 -13.843 1.00 17.80 127 ALA A C 1
ATOM 869 O O . ALA A 1 109 ? 19.480 23.627 -14.442 1.00 17.25 127 ALA A O 1
ATOM 871 N N . GLY A 1 110 ? 18.877 21.558 -13.709 1.00 19.12 128 GLY A N 1
ATOM 872 C CA . GLY A 1 110 ? 17.515 21.559 -14.242 1.00 20.18 128 GLY A CA 1
ATOM 873 C C . GLY A 1 110 ? 16.705 22.753 -13.771 1.00 18.51 128 GLY A C 1
ATOM 874 O O . GLY A 1 110 ? 16.028 23.442 -14.590 1.00 18.89 128 GLY A O 1
ATOM 875 N N . SER A 1 111 ? 16.760 23.031 -12.471 1.00 20.00 129 SER A N 1
ATOM 876 C CA . SER A 1 111 ? 16.067 24.201 -11.892 1.00 22.41 129 SER A CA 1
ATOM 877 C C . SER A 1 111 ? 16.442 25.504 -12.594 1.00 23.94 129 SER A C 1
ATOM 878 O O . SER A 1 111 ? 15.590 26.343 -12.890 1.00 26.80 129 SER A O 1
ATOM 881 N N . CYS A 1 112 ? 17.717 25.652 -12.905 1.00 25.14 130 CYS A N 1
ATOM 882 C CA . CYS A 1 112 ? 18.210 26.891 -13.499 1.00 28.85 130 CYS A CA 1
ATOM 883 C C . CYS A 1 112 ? 17.779 27.086 -14.947 1.00 32.49 130 CYS A C 1
ATOM 884 O O . CYS A 1 112 ? 17.534 28.232 -15.376 1.00 36.79 130 CYS A O 1
ATOM 887 N N . ARG A 1 113 ? 17.607 25.984 -15.659 1.00 33.43 131 ARG A N 1
ATOM 888 C CA A ARG A 1 113 ? 17.073 26.027 -17.025 0.50 37.48 131 ARG A CA 1
ATOM 889 C CA B ARG A 1 113 ? 17.086 26.037 -17.027 0.50 36.81 131 ARG A CA 1
ATOM 890 C C . ARG A 1 113 ? 15.612 26.429 -17.013 1.00 39.47 131 ARG A C 1
ATOM 891 O O . ARG A 1 113 ? 15.204 27.272 -17.798 1.00 44.16 131 ARG A O 1
#

InterPro domains:
  IPR025203 Putative quorum-sensing-regulated virulence factor, QSregVF [PF13652] (20-131)